Protein AF-A0A9P9Q3E2-F1 (afdb_monomer)

Mean predicted aligned error: 10.13 Å

Structure (mmCIF, N/CA/C/O backbone):
data_AF-A0A9P9Q3E2-F1
#
_entry.id   AF-A0A9P9Q3E2-F1
#
loop_
_atom_site.group_PDB
_atom_site.id
_atom_site.type_symbol
_atom_site.label_atom_id
_atom_site.label_alt_id
_atom_site.label_comp_id
_atom_site.label_asym_id
_atom_site.label_entity_id
_atom_site.label_seq_id
_atom_site.pdbx_PDB_ins_code
_atom_site.Cartn_x
_atom_site.Cartn_y
_atom_site.Cartn_z
_atom_site.occupancy
_atom_site.B_iso_or_equiv
_atom_site.auth_seq_id
_atom_site.auth_comp_id
_atom_site.auth_asym_id
_atom_site.auth_atom_id
_atom_site.pdbx_PDB_model_num
ATOM 1 N N . MET A 1 1 ? -17.939 -5.089 -21.215 1.00 36.66 1 MET A N 1
ATOM 2 C CA . MET A 1 1 ? -17.418 -4.026 -20.333 1.00 36.66 1 MET A CA 1
ATOM 3 C C . MET A 1 1 ? -15.906 -4.154 -20.341 1.00 36.66 1 MET A C 1
ATOM 5 O O . MET A 1 1 ? -15.427 -5.204 -19.938 1.00 36.66 1 MET A O 1
ATOM 9 N N . SER A 1 2 ? -15.174 -3.190 -20.903 1.00 39.66 2 SER A N 1
ATOM 10 C CA . SER A 1 2 ? -13.707 -3.236 -20.953 1.00 39.66 2 SER A CA 1
ATOM 11 C C . SER A 1 2 ? -13.128 -2.291 -19.904 1.00 39.66 2 SER A C 1
ATOM 13 O O . SER A 1 2 ? -13.243 -1.074 -20.031 1.00 39.66 2 SER A O 1
ATOM 15 N N . HIS A 1 3 ? -12.502 -2.868 -18.887 1.00 36.19 3 HIS A N 1
ATOM 16 C CA . HIS A 1 3 ? -11.480 -2.222 -18.071 1.00 36.19 3 HIS A CA 1
ATOM 17 C C . HIS A 1 3 ? -10.152 -2.942 -18.354 1.00 36.19 3 HIS A C 1
ATOM 19 O O . HIS A 1 3 ? -10.192 -4.142 -18.639 1.00 36.19 3 HIS A O 1
ATOM 25 N N . PRO A 1 4 ? -9.011 -2.232 -18.323 1.00 52.31 4 PRO A N 1
ATOM 26 C CA . PRO A 1 4 ? -8.808 -0.937 -17.682 1.00 52.31 4 PRO A CA 1
ATOM 27 C C . PRO A 1 4 ? -8.841 0.236 -18.672 1.00 52.31 4 PRO A C 1
ATOM 29 O O . PRO A 1 4 ? -8.360 0.148 -19.798 1.00 52.31 4 PRO A O 1
ATOM 32 N N . LEU A 1 5 ? -9.424 1.353 -18.230 1.00 42.12 5 LEU A N 1
ATOM 33 C CA . LEU A 1 5 ? -9.220 2.654 -18.862 1.00 42.12 5 LEU A CA 1
ATOM 34 C C . LEU A 1 5 ? -7.841 3.143 -18.398 1.00 42.12 5 LEU A C 1
ATOM 36 O O . LEU A 1 5 ? -7.683 3.359 -17.195 1.00 42.12 5 LEU A O 1
ATOM 40 N N . PRO A 1 6 ? -6.847 3.312 -19.285 1.00 44.72 6 PRO A N 1
ATOM 41 C CA . PRO A 1 6 ? -5.603 3.955 -18.899 1.00 44.72 6 PRO A CA 1
ATOM 42 C C . PRO A 1 6 ? -5.933 5.409 -18.542 1.00 44.72 6 PRO A C 1
ATOM 44 O O . PRO A 1 6 ? -6.392 6.173 -19.396 1.00 44.72 6 PRO A O 1
ATOM 47 N N . LEU A 1 7 ? -5.766 5.775 -17.269 1.00 48.34 7 LEU A N 1
ATOM 48 C CA . LEU A 1 7 ? -5.976 7.138 -16.780 1.00 48.34 7 LEU A CA 1
ATOM 49 C C . LEU A 1 7 ? -4.934 8.054 -17.432 1.00 48.34 7 LEU A C 1
ATOM 51 O O . LEU A 1 7 ? -3.787 8.167 -17.004 1.00 48.34 7 LEU A O 1
ATOM 55 N N . LYS A 1 8 ? -5.334 8.671 -18.542 1.00 59.06 8 LYS A N 1
ATOM 56 C CA . LYS A 1 8 ? -4.494 9.519 -19.385 1.00 59.06 8 LYS A CA 1
ATOM 57 C C . LYS A 1 8 ? -4.382 10.922 -18.773 1.00 59.06 8 LYS A C 1
ATOM 59 O O . LYS A 1 8 ? -4.982 11.853 -19.295 1.00 59.06 8 LYS A O 1
ATOM 64 N N . SER A 1 9 ? -3.632 11.070 -17.680 1.00 59.72 9 SER A N 1
ATOM 65 C CA . SER A 1 9 ? -3.087 12.377 -17.246 1.00 59.72 9 SER A CA 1
ATOM 66 C C . SER A 1 9 ? -2.070 12.319 -16.106 1.00 59.72 9 SER A C 1
ATOM 68 O O . SER A 1 9 ? -1.498 13.359 -15.798 1.00 59.72 9 SER A O 1
ATOM 70 N N . HIS A 1 10 ? -1.835 11.169 -15.471 1.00 58.62 10 HIS A N 1
ATOM 71 C CA . HIS A 1 10 ? -0.949 11.127 -14.310 1.00 58.62 10 HIS A CA 1
ATOM 72 C C . HIS A 1 10 ? 0.515 11.047 -14.738 1.00 58.62 10 HIS A C 1
ATOM 74 O O . HIS A 1 10 ? 0.901 10.179 -15.526 1.00 58.62 10 HIS A O 1
ATOM 80 N N . ASN A 1 11 ? 1.347 11.934 -14.197 1.00 69.12 11 ASN A N 1
ATOM 81 C CA . ASN A 1 11 ? 2.789 11.718 -14.242 1.00 69.12 11 ASN A CA 1
ATOM 82 C C . ASN A 1 11 ? 3.148 10.455 -13.421 1.00 69.12 11 ASN A C 1
ATOM 84 O O . ASN A 1 11 ? 2.339 9.989 -12.614 1.00 69.12 11 ASN A O 1
ATOM 88 N N . PRO A 1 12 ? 4.346 9.867 -13.592 1.00 66.69 12 PRO A N 1
ATOM 89 C CA . PRO A 1 12 ? 4.695 8.620 -12.911 1.00 66.69 12 PRO A CA 1
ATOM 90 C C . PRO A 1 12 ? 4.498 8.653 -11.390 1.00 66.69 12 PRO A C 1
ATOM 92 O O . PRO A 1 12 ? 4.048 7.666 -10.818 1.00 66.69 12 PRO A O 1
ATOM 95 N N . ARG A 1 13 ? 4.747 9.796 -10.739 1.00 64.38 13 ARG A N 1
ATOM 96 C CA . ARG A 1 13 ? 4.537 9.972 -9.297 1.00 64.38 13 ARG A CA 1
ATOM 97 C C . ARG A 1 13 ? 3.054 9.942 -8.923 1.00 64.38 13 ARG A C 1
ATOM 99 O O . ARG A 1 13 ? 2.685 9.287 -7.956 1.00 64.38 13 ARG A O 1
ATOM 106 N N . GLU A 1 14 ? 2.209 10.614 -9.698 1.00 72.00 14 GLU A N 1
ATOM 107 C CA . GLU A 1 14 ? 0.754 10.605 -9.505 1.00 72.00 14 GLU A CA 1
ATOM 108 C C . GLU A 1 14 ? 0.162 9.212 -9.728 1.00 72.00 14 GLU A C 1
ATOM 110 O O . GLU A 1 14 ? -0.750 8.818 -9.009 1.00 72.00 14 GLU A O 1
ATOM 115 N N . ALA A 1 15 ? 0.700 8.436 -10.671 1.00 72.00 15 ALA A N 1
ATOM 116 C CA . ALA A 1 15 ? 0.286 7.051 -10.885 1.00 72.00 15 ALA A CA 1
ATOM 117 C C . ALA A 1 15 ? 0.655 6.154 -9.690 1.00 72.00 15 ALA A C 1
ATOM 119 O O . ALA A 1 15 ? -0.147 5.328 -9.266 1.00 72.00 15 ALA A O 1
ATOM 120 N N . VAL A 1 16 ? 1.840 6.355 -9.106 1.00 70.25 16 VAL A N 1
ATOM 121 C CA . VAL A 1 16 ? 2.287 5.640 -7.901 1.00 70.25 16 VAL A CA 1
ATOM 122 C C . VAL A 1 16 ? 1.385 5.972 -6.707 1.00 70.25 16 VAL A C 1
ATOM 124 O O . VAL A 1 16 ? 0.896 5.053 -6.049 1.00 70.25 16 VAL A O 1
ATOM 127 N N . SER A 1 17 ? 1.096 7.250 -6.453 1.00 73.62 17 SER A N 1
ATOM 128 C CA . SER A 1 17 ? 0.172 7.649 -5.382 1.00 73.62 17 SER A CA 1
ATOM 129 C C . SER A 1 17 ? -1.251 7.128 -5.610 1.00 73.62 17 SER A C 1
ATOM 131 O O . SER A 1 17 ? -1.854 6.582 -4.693 1.00 73.62 17 SER A O 1
ATOM 133 N N . ASP A 1 18 ? -1.780 7.233 -6.829 1.00 79.50 18 ASP A N 1
ATOM 134 C CA . ASP A 1 18 ? -3.117 6.743 -7.191 1.00 79.50 18 ASP A CA 1
ATOM 135 C C . ASP A 1 18 ? -3.258 5.225 -6.993 1.00 79.50 18 ASP A C 1
ATOM 137 O O . ASP A 1 18 ? -4.267 4.734 -6.488 1.00 79.50 18 ASP A O 1
ATOM 141 N N . THR A 1 19 ? -2.225 4.458 -7.334 1.00 77.69 19 THR A N 1
ATOM 142 C CA . THR A 1 19 ? -2.180 3.020 -7.060 1.00 77.69 19 THR A CA 1
ATOM 143 C C . THR A 1 19 ? -2.155 2.717 -5.558 1.00 77.69 19 THR A C 1
ATOM 145 O O . THR A 1 19 ? -2.902 1.845 -5.110 1.00 77.69 19 THR A O 1
ATOM 148 N N . LEU A 1 20 ? -1.372 3.457 -4.763 1.00 74.50 20 LEU A N 1
ATOM 149 C CA . LEU A 1 20 ? -1.335 3.287 -3.308 1.00 74.50 20 LEU A CA 1
ATOM 150 C C . LEU A 1 20 ? -2.700 3.589 -2.666 1.00 74.50 20 LEU A C 1
ATOM 152 O O . LEU A 1 20 ? -3.212 2.766 -1.907 1.00 74.50 20 LEU A O 1
ATOM 156 N N . TYR A 1 21 ? -3.324 4.716 -3.019 1.00 78.31 21 TYR A N 1
ATOM 157 C CA . TYR A 1 21 ? -4.639 5.095 -2.497 1.00 78.31 21 TYR A CA 1
ATOM 158 C C . TYR A 1 21 ? -5.727 4.094 -2.887 1.00 78.31 21 TYR A C 1
ATOM 160 O O . TYR A 1 21 ? -6.498 3.671 -2.029 1.00 78.31 21 TYR A O 1
ATOM 168 N N . ARG A 1 22 ? -5.775 3.649 -4.151 1.00 81.50 22 ARG A N 1
ATOM 169 C CA . ARG A 1 22 ? -6.755 2.639 -4.585 1.00 81.50 22 ARG A CA 1
ATOM 170 C C . ARG A 1 22 ? -6.582 1.312 -3.855 1.00 81.50 22 ARG A C 1
ATOM 172 O O . ARG A 1 22 ? -7.584 0.705 -3.489 1.00 81.50 22 ARG A O 1
ATOM 179 N N . ALA A 1 23 ? -5.345 0.870 -3.619 1.00 78.25 23 ALA A N 1
ATOM 180 C CA . ALA A 1 23 ? -5.087 -0.354 -2.866 1.00 78.25 23 ALA A CA 1
ATOM 181 C C . ALA A 1 23 ? -5.548 -0.227 -1.404 1.00 78.25 23 ALA A C 1
ATOM 183 O O . ALA A 1 23 ? -6.220 -1.127 -0.903 1.00 78.25 23 ALA A O 1
ATOM 184 N N . LEU A 1 24 ? -5.242 0.896 -0.742 1.00 76.31 24 LEU A N 1
ATOM 185 C CA . LEU A 1 24 ? -5.639 1.154 0.647 1.00 76.31 24 LEU A CA 1
ATOM 186 C C . LEU A 1 24 ? -7.161 1.248 0.810 1.00 76.31 24 LEU A C 1
ATOM 188 O O . LEU A 1 24 ? -7.722 0.548 1.651 1.00 76.31 24 LEU A O 1
ATOM 192 N N . ILE A 1 25 ? -7.836 2.029 -0.038 1.00 82.38 25 ILE A N 1
ATOM 193 C CA . ILE A 1 25 ? -9.304 2.145 -0.028 1.00 82.38 25 ILE A CA 1
ATOM 194 C C . ILE A 1 25 ? -9.938 0.775 -0.283 1.00 82.38 25 ILE A C 1
ATOM 196 O O . ILE A 1 25 ? -10.875 0.378 0.403 1.00 82.38 25 ILE A O 1
ATOM 200 N N . ALA A 1 26 ? -9.399 0.001 -1.228 1.00 81.94 26 ALA A N 1
ATOM 201 C CA . ALA A 1 26 ? -9.921 -1.328 -1.510 1.00 81.94 26 ALA A CA 1
ATOM 202 C C . ALA A 1 26 ? -9.756 -2.310 -0.339 1.00 81.94 26 ALA A C 1
ATOM 204 O O . ALA A 1 26 ? -10.617 -3.175 -0.162 1.00 81.94 26 ALA A O 1
ATOM 205 N N . PHE A 1 27 ? -8.684 -2.192 0.455 1.00 78.81 27 PHE A N 1
ATOM 206 C CA . PHE A 1 27 ? -8.528 -2.966 1.688 1.00 78.81 27 PHE A CA 1
ATOM 207 C C . PHE A 1 27 ? -9.593 -2.601 2.721 1.00 78.81 27 PHE A C 1
ATOM 209 O O . PHE A 1 27 ? -10.207 -3.499 3.296 1.00 78.81 27 PHE A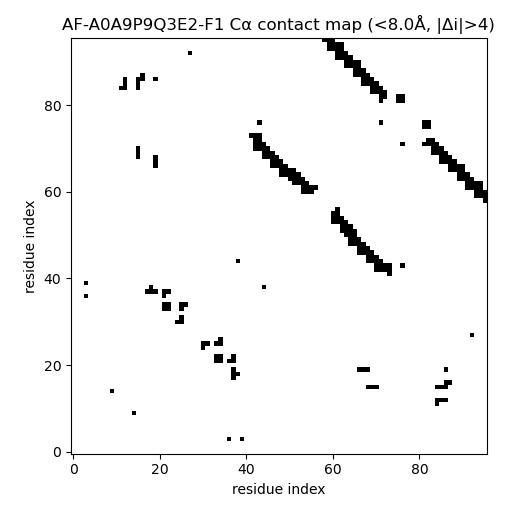 O 1
ATOM 216 N N . GLU A 1 28 ? -9.829 -1.306 2.929 1.00 79.69 28 GLU A N 1
ATOM 217 C CA . GLU A 1 28 ? -10.825 -0.811 3.881 1.00 79.69 28 GLU A CA 1
ATOM 218 C C . GLU A 1 28 ? -12.248 -1.227 3.478 1.00 79.69 28 GLU A C 1
ATOM 220 O O . GLU A 1 28 ? -12.986 -1.814 4.271 1.00 79.69 28 GLU A O 1
ATOM 225 N N . GLU A 1 29 ? -12.611 -1.024 2.211 1.00 85.44 29 GLU A N 1
ATOM 226 C CA . GLU A 1 29 ? -13.945 -1.329 1.684 1.00 85.44 29 GLU A CA 1
ATOM 227 C C . GLU A 1 29 ? -14.152 -2.813 1.338 1.00 85.44 29 GLU A C 1
ATOM 229 O O . GLU A 1 29 ? -15.244 -3.213 0.927 1.00 85.44 29 GLU A O 1
ATOM 234 N N . LYS A 1 30 ? -13.118 -3.654 1.479 1.00 85.31 30 LYS A N 1
ATOM 235 C CA . LYS A 1 30 ? -13.118 -5.065 1.040 1.00 85.31 30 LYS A CA 1
ATOM 236 C C . LYS A 1 30 ? -13.490 -5.207 -0.451 1.00 85.31 30 LYS A C 1
ATOM 238 O O . LYS A 1 30 ? -14.107 -6.192 -0.868 1.00 85.31 30 LYS A O 1
ATOM 243 N N . ALA A 1 31 ? -13.110 -4.225 -1.270 1.00 84.50 31 ALA A N 1
ATOM 244 C CA . ALA A 1 31 ? -13.524 -4.081 -2.663 1.00 84.50 31 ALA A CA 1
ATOM 245 C C . ALA A 1 31 ? -12.519 -4.725 -3.635 1.00 84.50 31 ALA A C 1
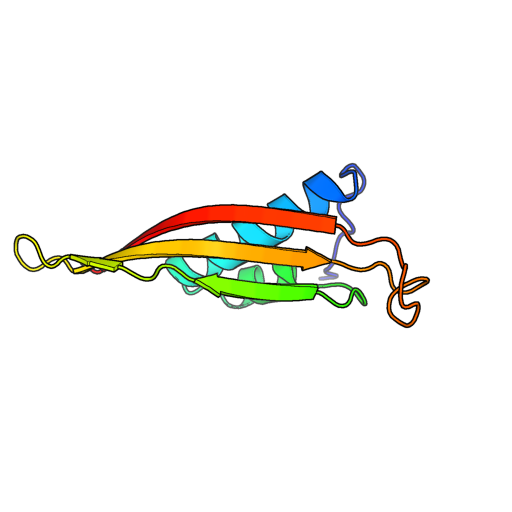ATOM 247 O O . ALA A 1 31 ? -11.634 -4.070 -4.186 1.00 84.50 31 ALA A O 1
ATOM 248 N N . VAL A 1 32 ? -12.684 -6.025 -3.903 1.00 82.38 32 VAL A N 1
ATOM 249 C CA . VAL A 1 32 ? -11.757 -6.829 -4.733 1.00 82.38 32 VAL A CA 1
ATOM 250 C C . VAL A 1 32 ? -11.520 -6.241 -6.130 1.00 82.38 32 VAL A C 1
ATOM 252 O O . VAL A 1 32 ? -10.396 -6.261 -6.624 1.00 82.38 32 VAL A O 1
ATOM 255 N N . SER A 1 33 ? -12.551 -5.696 -6.780 1.00 84.25 33 SER A N 1
ATOM 256 C CA . SER A 1 33 ? -12.416 -5.100 -8.116 1.00 84.25 33 SER A CA 1
ATOM 257 C C . SER A 1 33 ? -11.601 -3.808 -8.108 1.00 84.25 33 SER A C 1
ATOM 259 O O . SER A 1 33 ? -10.834 -3.566 -9.038 1.00 84.25 33 SER A O 1
ATOM 261 N N . LEU A 1 34 ? -11.749 -2.990 -7.061 1.00 80.94 34 LEU A N 1
ATOM 262 C CA . LEU A 1 34 ? -10.957 -1.776 -6.885 1.00 80.94 34 LEU A CA 1
ATOM 263 C C . LEU A 1 34 ? -9.505 -2.143 -6.580 1.00 80.94 34 LEU A C 1
ATOM 265 O O . LEU A 1 34 ? -8.603 -1.564 -7.186 1.00 80.94 34 LEU A O 1
ATOM 269 N N . PHE A 1 35 ? -9.299 -3.168 -5.746 1.00 81.19 35 PHE A N 1
ATOM 270 C CA . PHE A 1 35 ? -7.978 -3.719 -5.471 1.00 81.19 35 PHE A CA 1
ATOM 271 C C . PHE A 1 35 ? -7.320 -4.147 -6.779 1.00 81.19 35 PHE A C 1
ATOM 273 O O . PHE A 1 35 ? -6.295 -3.593 -7.138 1.00 81.19 35 PHE A O 1
ATOM 280 N N . ALA A 1 36 ? -7.963 -5.017 -7.566 1.00 80.38 36 ALA A N 1
ATOM 281 C CA . ALA A 1 36 ? -7.451 -5.460 -8.863 1.00 80.38 36 ALA A CA 1
ATOM 282 C C . ALA A 1 36 ? -7.148 -4.294 -9.825 1.00 80.38 36 ALA A C 1
ATOM 284 O O . ALA A 1 36 ? -6.167 -4.348 -10.562 1.00 80.38 36 ALA A O 1
ATOM 285 N N . SER A 1 37 ? -7.944 -3.219 -9.794 1.00 80.12 37 SER A N 1
ATOM 286 C CA . SER A 1 37 ? -7.710 -2.035 -10.630 1.00 80.12 37 SER A CA 1
ATOM 287 C C . SER A 1 37 ? -6.452 -1.244 -10.250 1.00 80.12 37 SER A C 1
ATOM 289 O O . SER A 1 37 ? -5.868 -0.601 -11.119 1.00 80.12 37 SER A O 1
ATOM 291 N N . ALA A 1 38 ? -6.015 -1.305 -8.987 1.00 74.94 38 ALA A N 1
ATOM 292 C CA . ALA A 1 38 ? -4.791 -0.648 -8.529 1.00 74.94 38 ALA A CA 1
ATOM 293 C C . ALA A 1 38 ? -3.528 -1.269 -9.156 1.00 74.94 38 ALA A C 1
ATOM 295 O O . ALA A 1 38 ? -2.527 -0.575 -9.325 1.00 74.94 38 ALA A O 1
ATOM 296 N N . PHE A 1 39 ? -3.608 -2.547 -9.547 1.00 70.75 39 PHE A N 1
ATOM 297 C CA . PHE A 1 39 ? -2.523 -3.332 -10.153 1.00 70.75 39 PHE A CA 1
ATOM 298 C C . PHE A 1 39 ? -2.780 -3.645 -11.633 1.00 70.75 39 PHE A C 1
ATOM 300 O O . PHE A 1 39 ? -2.140 -4.525 -12.201 1.00 70.75 39 PHE A O 1
ATOM 307 N N . ALA A 1 40 ? -3.750 -2.980 -12.265 1.00 64.94 40 ALA A N 1
ATOM 308 C CA . ALA A 1 40 ? -4.084 -3.223 -13.661 1.00 64.94 40 ALA A CA 1
ATOM 309 C C . ALA A 1 40 ? -3.051 -2.546 -14.586 1.00 64.94 40 ALA A C 1
ATOM 311 O O . ALA A 1 40 ? -3.281 -1.444 -15.081 1.00 64.94 40 ALA A O 1
ATOM 312 N N . GLY A 1 41 ? -1.912 -3.209 -14.798 1.00 62.97 41 GLY A N 1
ATOM 313 C CA . GLY A 1 41 ? -0.830 -2.805 -15.700 1.00 62.97 41 GLY A CA 1
ATOM 314 C C . GLY A 1 41 ? 0.347 -3.786 -15.639 1.00 62.97 41 GLY A C 1
ATOM 315 O O . GLY A 1 41 ? 0.506 -4.480 -14.641 1.00 62.97 41 GLY A O 1
ATOM 316 N N . ASP A 1 42 ? 1.173 -3.837 -16.688 1.00 58.03 42 ASP A N 1
ATOM 317 C CA . ASP A 1 42 ? 2.379 -4.690 -16.764 1.00 58.03 42 ASP A CA 1
ATOM 318 C C . ASP A 1 42 ? 3.566 -4.135 -15.944 1.00 58.03 42 ASP A C 1
ATOM 320 O O . ASP A 1 42 ? 4.715 -4.526 -16.148 1.00 58.03 42 ASP A O 1
ATOM 324 N N . ASP A 1 43 ? 3.315 -3.194 -15.031 1.00 63.94 43 ASP A N 1
ATOM 325 C CA . ASP A 1 43 ? 4.369 -2.543 -14.262 1.00 63.94 43 ASP A CA 1
ATOM 326 C C . ASP A 1 43 ? 4.714 -3.353 -13.017 1.00 63.94 43 ASP A C 1
ATOM 328 O O . ASP A 1 43 ? 3.847 -3.664 -12.191 1.00 63.94 43 ASP A O 1
ATOM 332 N N . ASP A 1 44 ? 6.003 -3.618 -12.828 1.00 67.88 44 ASP A N 1
ATOM 333 C CA . ASP A 1 44 ? 6.489 -4.251 -11.611 1.00 67.88 44 ASP A CA 1
ATOM 334 C C . ASP A 1 44 ? 6.359 -3.264 -10.442 1.00 67.88 44 ASP A C 1
ATOM 336 O O . ASP A 1 44 ? 7.073 -2.256 -10.340 1.00 67.88 44 ASP A O 1
ATOM 340 N N . THR A 1 45 ? 5.367 -3.522 -9.587 1.00 68.75 45 THR A N 1
ATOM 341 C CA . THR A 1 45 ? 5.050 -2.677 -8.437 1.00 68.75 45 THR A CA 1
ATOM 342 C C . THR A 1 45 ? 5.267 -3.460 -7.152 1.00 68.75 45 THR A C 1
ATOM 344 O O . THR A 1 45 ? 4.542 -4.407 -6.847 1.00 68.75 45 THR A O 1
ATOM 347 N N . THR A 1 46 ? 6.252 -3.041 -6.362 1.00 72.62 46 THR A N 1
ATOM 348 C CA . THR A 1 46 ? 6.532 -3.614 -5.040 1.00 72.62 46 THR A CA 1
ATOM 349 C C . THR A 1 46 ? 5.890 -2.755 -3.959 1.00 72.62 46 THR A C 1
ATOM 351 O O . THR A 1 46 ? 6.031 -1.534 -3.973 1.00 72.62 46 THR A O 1
ATOM 354 N N . TYR A 1 47 ? 5.238 -3.384 -2.982 1.00 74.56 47 TYR A N 1
ATOM 355 C CA . TYR A 1 47 ? 4.632 -2.698 -1.840 1.00 74.56 47 TYR A CA 1
ATOM 356 C C . TYR A 1 47 ? 5.358 -3.080 -0.561 1.00 74.56 47 TYR A C 1
ATOM 358 O O . TYR A 1 47 ? 5.671 -4.248 -0.331 1.00 74.56 47 TYR A O 1
ATOM 366 N N . MET A 1 48 ? 5.591 -2.092 0.291 1.00 76.69 48 MET A N 1
ATOM 367 C CA . MET A 1 48 ? 6.167 -2.268 1.612 1.00 76.69 48 MET A CA 1
ATOM 368 C C . MET A 1 48 ? 5.232 -1.649 2.638 1.00 76.69 48 MET A C 1
ATOM 370 O O . MET A 1 48 ? 4.867 -0.483 2.545 1.00 76.69 48 MET A O 1
ATOM 374 N N . VAL A 1 49 ? 4.873 -2.429 3.649 1.00 80.06 49 VAL A N 1
ATOM 375 C CA . VAL A 1 49 ? 4.181 -1.938 4.838 1.00 80.06 49 VAL A CA 1
ATOM 376 C C . VAL A 1 49 ? 5.135 -2.092 6.013 1.00 80.06 49 VAL A C 1
ATOM 378 O O . VAL A 1 49 ? 5.671 -3.174 6.241 1.00 80.06 49 VAL A O 1
ATOM 381 N N . SER A 1 50 ? 5.377 -1.010 6.745 1.00 79.44 50 SER A N 1
ATOM 382 C CA . SER A 1 50 ? 6.300 -0.980 7.883 1.00 79.44 50 SER A CA 1
ATOM 383 C C . SER A 1 50 ? 5.779 -0.092 9.012 1.00 79.44 50 SER A C 1
ATOM 385 O O . SER A 1 50 ? 4.741 0.550 8.874 1.00 79.44 50 SER A O 1
ATOM 387 N N . SER A 1 51 ? 6.480 -0.077 10.149 1.00 84.69 51 SER A N 1
ATOM 388 C CA . SER A 1 51 ? 6.117 0.740 11.321 1.00 84.69 51 SER A CA 1
ATOM 389 C C . SER A 1 51 ? 4.691 0.491 11.822 1.00 84.69 51 SER A C 1
ATOM 391 O O . SER A 1 51 ? 3.981 1.416 12.210 1.00 84.69 51 SER A O 1
ATOM 393 N N . ILE A 1 52 ? 4.278 -0.777 11.794 1.00 81.12 52 ILE A N 1
ATOM 394 C CA . ILE A 1 52 ? 2.957 -1.207 12.239 1.00 81.12 52 ILE A CA 1
ATOM 395 C C . ILE A 1 52 ? 2.818 -0.964 13.742 1.00 81.12 52 I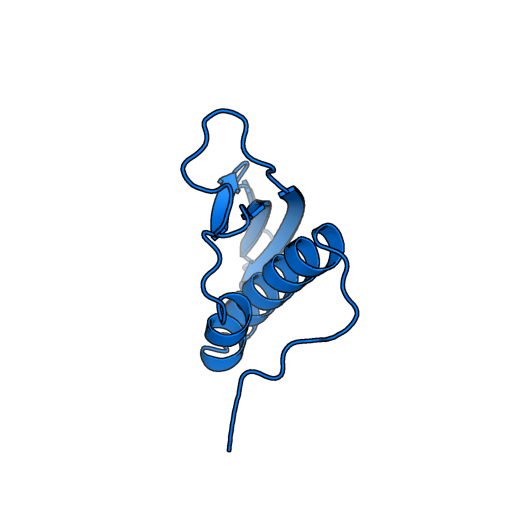LE A C 1
ATOM 397 O O . ILE A 1 52 ? 3.572 -1.510 14.549 1.00 81.12 52 ILE A O 1
ATOM 401 N N . ARG A 1 53 ? 1.806 -0.185 14.107 1.00 82.62 53 ARG A N 1
ATOM 402 C CA . ARG A 1 53 ? 1.380 0.067 15.477 1.00 82.62 53 ARG A CA 1
ATOM 403 C C . ARG A 1 53 ? -0.083 -0.319 15.626 1.00 82.62 53 ARG A C 1
ATOM 405 O O . ARG A 1 53 ? -0.905 0.019 14.780 1.00 82.62 53 ARG A O 1
ATOM 412 N N . SER A 1 54 ? -0.390 -1.003 16.722 1.00 81.25 54 SER A N 1
ATOM 413 C CA . SER A 1 54 ? -1.763 -1.263 17.143 1.00 81.25 54 SER A CA 1
ATOM 414 C C . SER A 1 54 ? -2.029 -0.561 18.468 1.00 81.25 54 SER A C 1
ATOM 416 O O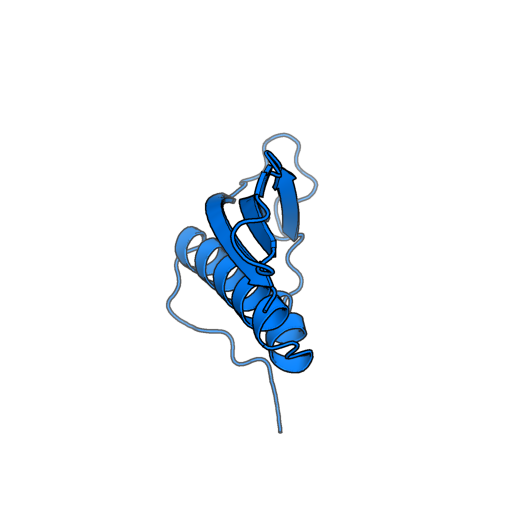 . SER A 1 54 ? -1.207 -0.628 19.381 1.00 81.25 54 SER A O 1
ATOM 418 N N . ASP A 1 55 ? -3.167 0.115 18.557 1.00 83.62 55 ASP A N 1
ATOM 419 C CA . ASP A 1 55 ? -3.705 0.680 19.790 1.00 83.62 55 ASP A CA 1
ATOM 420 C C . ASP A 1 55 ? -5.139 0.146 19.969 1.00 83.62 55 ASP A C 1
ATOM 422 O O . ASP A 1 55 ? -5.871 -0.015 18.995 1.00 83.62 55 ASP A O 1
ATOM 426 N N . LEU A 1 56 ? -5.543 -0.156 21.208 1.00 83.38 56 LEU A N 1
ATOM 427 C CA . LEU A 1 56 ? -6.846 -0.770 21.528 1.00 83.38 56 LEU A CA 1
ATOM 428 C C . LEU A 1 56 ? -7.683 0.093 22.497 1.00 83.38 56 LEU A C 1
ATOM 430 O O . LEU A 1 56 ? -7.931 -0.325 23.631 1.00 83.38 56 LEU A O 1
ATOM 434 N N . PRO A 1 57 ? -8.078 1.326 22.133 1.00 82.12 57 PRO A N 1
ATOM 435 C CA . PRO A 1 57 ? -8.956 2.125 22.979 1.00 82.12 57 PRO A CA 1
ATOM 436 C C . PRO A 1 57 ? -10.425 1.690 22.844 1.00 82.12 57 PRO A C 1
ATOM 438 O O . PRO A 1 57 ? -10.959 1.653 21.741 1.00 82.12 57 PRO A O 1
ATOM 441 N N . ASN A 1 58 ? -11.109 1.464 23.973 1.00 81.50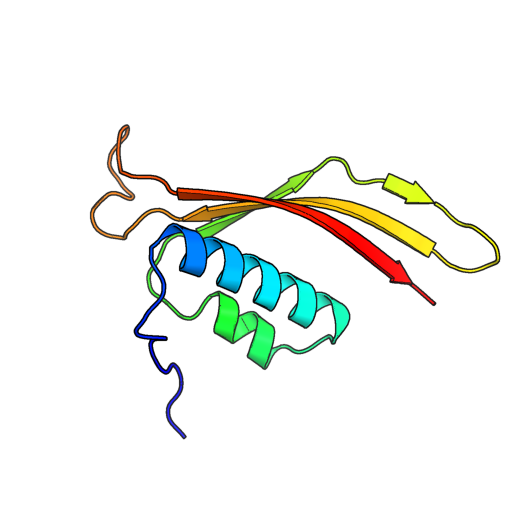 58 ASN A N 1
ATOM 442 C CA . ASN A 1 58 ? -12.577 1.341 24.055 1.00 81.50 58 ASN A CA 1
ATOM 443 C C . ASN A 1 58 ? -13.192 0.395 22.998 1.00 8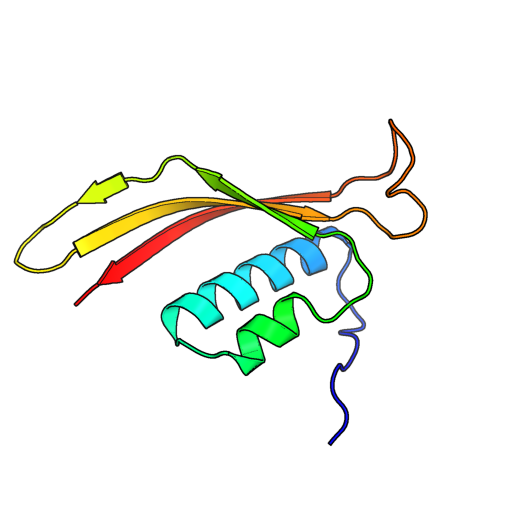1.50 58 ASN A C 1
ATOM 445 O O . ASN A 1 58 ? -13.986 0.832 22.166 1.00 81.50 58 ASN A O 1
ATOM 449 N N . ASP A 1 59 ? -12.782 -0.877 23.005 1.00 82.31 59 ASP A N 1
ATOM 450 C CA . ASP A 1 59 ? -13.237 -1.938 22.084 1.00 82.31 59 ASP A CA 1
ATOM 451 C C . ASP A 1 59 ? -12.992 -1.678 20.583 1.00 82.31 59 ASP A C 1
ATOM 453 O O . ASP A 1 59 ? -13.422 -2.462 19.743 1.00 82.31 59 ASP A O 1
ATOM 457 N N . THR A 1 60 ? -12.251 -0.625 20.229 1.00 75.81 60 THR A N 1
ATOM 458 C CA . THR A 1 60 ? -11.829 -0.335 18.853 1.00 75.81 60 THR A CA 1
ATOM 459 C C . THR A 1 60 ? -10.358 -0.698 18.688 1.00 75.81 60 THR A C 1
ATOM 461 O O . THR A 1 60 ? -9.522 -0.275 19.487 1.00 75.81 60 THR A O 1
ATOM 464 N N . ALA A 1 61 ? -10.011 -1.445 17.640 1.00 77.56 61 ALA A N 1
ATOM 465 C CA . ALA A 1 61 ? -8.616 -1.669 17.270 1.00 77.56 61 ALA A CA 1
ATOM 466 C C . ALA A 1 61 ? -8.187 -0.639 16.221 1.00 77.56 61 ALA A C 1
ATOM 468 O O . ALA A 1 61 ? -8.681 -0.634 15.100 1.00 77.56 61 ALA A O 1
ATOM 469 N N . ILE A 1 62 ? -7.254 0.237 16.580 1.00 76.31 62 ILE A N 1
ATOM 470 C CA . ILE A 1 62 ? -6.649 1.211 15.673 1.00 76.31 62 ILE A CA 1
ATOM 471 C C . ILE A 1 62 ? -5.332 0.633 15.184 1.00 76.31 62 ILE A C 1
ATOM 473 O O . ILE A 1 62 ? -4.458 0.280 15.976 1.00 76.31 62 ILE A O 1
ATOM 477 N N . PHE A 1 63 ? -5.175 0.558 13.873 1.00 79.69 63 PHE A N 1
ATOM 478 C CA . PHE A 1 63 ? -3.953 0.131 13.221 1.00 79.69 63 PHE A CA 1
ATOM 479 C C . PHE A 1 63 ? -3.346 1.321 12.495 1.00 79.69 63 PHE A C 1
ATOM 481 O O . PHE A 1 63 ? -4.012 1.917 11.663 1.00 79.69 63 PHE A O 1
ATOM 488 N N . THR A 1 64 ? -2.098 1.670 12.787 1.00 81.44 64 THR A N 1
ATOM 489 C CA . THR A 1 64 ? -1.344 2.694 12.049 1.00 81.44 64 THR A CA 1
ATOM 490 C C . THR A 1 64 ? -0.127 2.043 11.420 1.00 81.44 64 THR A C 1
ATOM 492 O O . THR A 1 64 ? 0.540 1.243 12.071 1.00 81.44 64 THR A O 1
ATOM 495 N N . ALA A 1 65 ? 0.199 2.380 10.179 1.00 81.69 65 ALA A N 1
ATOM 496 C CA . ALA A 1 65 ? 1.417 1.902 9.542 1.00 81.69 65 ALA A CA 1
ATOM 497 C C . ALA A 1 65 ? 1.888 2.847 8.440 1.00 81.69 65 ALA A C 1
ATOM 499 O O . ALA A 1 65 ? 1.147 3.680 7.935 1.00 81.69 65 ALA A O 1
ATOM 500 N N . THR A 1 66 ? 3.145 2.705 8.052 1.00 82.88 66 THR A N 1
ATOM 501 C CA . THR A 1 66 ? 3.709 3.361 6.878 1.00 82.88 66 THR A CA 1
ATOM 502 C C . THR A 1 66 ? 3.576 2.413 5.695 1.00 82.88 66 THR A C 1
ATOM 504 O O . THR A 1 66 ? 4.162 1.330 5.708 1.00 82.88 66 THR A O 1
ATOM 507 N N . ALA A 1 67 ? 2.817 2.805 4.678 1.00 80.38 67 ALA A N 1
ATOM 508 C CA . ALA A 1 67 ? 2.766 2.110 3.401 1.00 80.38 67 ALA A CA 1
ATOM 509 C C . ALA A 1 67 ? 3.665 2.830 2.398 1.00 80.38 67 ALA A C 1
ATOM 511 O O . ALA A 1 67 ? 3.680 4.054 2.329 1.00 80.38 67 ALA A O 1
ATOM 512 N N . MET A 1 68 ? 4.416 2.065 1.622 1.00 78.56 68 MET A N 1
ATOM 513 C CA . MET A 1 68 ? 5.240 2.541 0.526 1.00 78.56 68 MET A CA 1
ATOM 514 C C . MET A 1 68 ? 4.987 1.674 -0.694 1.00 78.56 68 MET A C 1
ATOM 516 O O . MET A 1 68 ? 4.775 0.466 -0.576 1.00 78.56 68 MET A O 1
ATOM 520 N N . ASN A 1 69 ? 5.067 2.275 -1.869 1.00 76.56 69 ASN A N 1
ATOM 521 C CA . ASN A 1 69 ? 5.123 1.546 -3.115 1.00 76.56 69 ASN A CA 1
ATOM 522 C C . ASN A 1 69 ? 6.283 2.031 -3.977 1.00 76.56 69 ASN A C 1
ATOM 524 O O . ASN A 1 69 ? 6.603 3.219 -4.046 1.00 76.56 69 ASN A O 1
ATOM 528 N N . LYS A 1 70 ? 6.902 1.056 -4.630 1.00 77.06 70 LYS A N 1
ATOM 529 C CA . LYS A 1 70 ? 7.930 1.217 -5.641 1.00 77.06 70 LYS A CA 1
ATOM 530 C C . LYS A 1 70 ? 7.327 0.809 -6.970 1.00 77.06 70 LYS A C 1
ATOM 532 O O . LYS A 1 70 ? 6.785 -0.289 -7.061 1.00 77.06 70 LYS A O 1
ATOM 537 N N . ARG A 1 71 ? 7.458 1.649 -7.989 1.00 75.75 71 ARG A N 1
ATOM 538 C CA . ARG A 1 71 ? 7.113 1.314 -9.372 1.00 75.75 71 ARG A CA 1
ATOM 539 C C . ARG A 1 71 ? 8.335 1.510 -10.251 1.00 75.75 71 ARG A C 1
ATOM 541 O O . ARG A 1 71 ? 8.928 2.590 -10.240 1.00 75.75 71 ARG A O 1
ATOM 548 N N . ALA A 1 72 ? 8.674 0.479 -11.010 1.00 74.38 72 ALA A N 1
ATOM 549 C CA . ALA A 1 72 ? 9.674 0.542 -12.064 1.00 74.38 72 ALA A CA 1
ATOM 550 C C . ALA A 1 72 ? 8.963 0.372 -13.418 1.00 74.38 72 ALA A C 1
ATOM 552 O O . ALA A 1 72 ? 8.166 -0.559 -13.563 1.00 74.38 72 ALA A O 1
ATOM 553 N N . PRO A 1 73 ? 9.197 1.261 -14.398 1.00 70.12 73 PRO A N 1
ATOM 554 C CA . PRO A 1 73 ? 8.718 1.055 -15.756 1.00 70.12 73 PRO A CA 1
ATOM 555 C C . PRO A 1 73 ? 9.249 -0.265 -16.348 1.00 70.12 73 PRO A C 1
ATOM 557 O O . PRO A 1 73 ? 10.386 -0.647 -16.041 1.00 70.12 73 PRO A O 1
ATOM 560 N N . PRO A 1 74 ? 8.481 -0.948 -17.218 1.00 69.31 74 PRO A N 1
ATOM 561 C CA . PRO A 1 74 ? 8.884 -2.225 -17.807 1.00 69.31 74 PRO A CA 1
ATOM 562 C C . PRO A 1 74 ? 10.236 -2.158 -18.526 1.00 69.31 74 PRO A C 1
ATOM 564 O O . PRO A 1 74 ? 11.010 -3.112 -18.486 1.00 69.31 74 PRO A O 1
ATOM 567 N N . GLU A 1 75 ? 10.544 -1.020 -19.151 1.00 72.62 75 GLU A N 1
ATOM 568 C CA . GLU A 1 75 ? 11.801 -0.780 -19.858 1.00 72.62 75 GLU A CA 1
ATOM 569 C C . GLU A 1 75 ? 13.049 -0.771 -18.963 1.00 72.62 75 GLU A C 1
ATOM 571 O O . GLU A 1 75 ? 14.129 -1.088 -19.453 1.00 72.62 75 GLU A O 1
ATOM 576 N N . THR A 1 76 ? 12.923 -0.441 -17.674 1.00 68.12 76 THR A N 1
ATOM 577 C CA . THR A 1 76 ? 14.071 -0.260 -16.767 1.00 68.12 76 THR A CA 1
ATOM 578 C C . THR A 1 76 ? 14.084 -1.239 -15.595 1.00 68.12 76 THR A C 1
ATOM 580 O O . THR A 1 76 ? 14.994 -1.192 -14.775 1.00 68.12 76 THR A O 1
ATOM 583 N N . VAL A 1 77 ? 13.106 -2.146 -15.498 1.00 67.00 77 VAL A N 1
ATOM 584 C CA . VAL A 1 77 ? 12.936 -3.044 -14.338 1.00 67.00 77 VAL A CA 1
ATOM 585 C C . VAL A 1 77 ? 14.137 -3.969 -14.085 1.00 67.00 77 VAL A C 1
ATOM 587 O O . VAL A 1 77 ? 14.411 -4.342 -12.948 1.00 67.00 77 VAL A O 1
ATOM 590 N N . ALA A 1 78 ? 14.856 -4.347 -15.146 1.00 69.56 78 ALA A N 1
ATOM 591 C CA . ALA A 1 78 ? 16.000 -5.256 -15.080 1.00 69.56 78 ALA A CA 1
ATOM 592 C C . ALA A 1 78 ? 17.347 -4.528 -14.918 1.00 69.56 78 ALA A C 1
ATOM 594 O O . ALA A 1 78 ? 18.384 -5.181 -14.772 1.00 69.56 78 ALA A O 1
ATOM 595 N N . GLU A 1 79 ? 17.353 -3.195 -14.976 1.00 77.25 79 GLU A N 1
ATOM 596 C CA . GLU A 1 79 ? 18.568 -2.390 -14.914 1.00 77.25 79 GLU A CA 1
ATOM 597 C C . GLU A 1 79 ? 18.908 -2.047 -13.453 1.00 77.25 79 GLU A C 1
ATOM 599 O O . GLU A 1 79 ? 18.042 -1.553 -12.733 1.00 77.25 79 GLU A O 1
ATOM 604 N N . PRO A 1 80 ? 20.160 -2.252 -12.995 1.00 74.56 80 PRO A N 1
ATOM 605 C CA . PRO A 1 80 ? 20.562 -1.932 -11.621 1.00 74.56 80 PRO A CA 1
ATOM 606 C C . PRO A 1 80 ? 20.329 -0.468 -11.218 1.00 74.56 80 PRO A C 1
ATOM 608 O O . PRO A 1 80 ? 20.028 -0.203 -10.059 1.00 74.56 80 PRO A O 1
ATOM 611 N N . ASP A 1 81 ? 20.442 0.451 -12.182 1.00 78.00 81 ASP A N 1
ATOM 612 C CA . ASP A 1 81 ? 20.229 1.896 -12.017 1.00 78.00 81 ASP A CA 1
ATOM 613 C C . ASP A 1 81 ? 18.990 2.378 -12.796 1.00 78.00 81 ASP A C 1
ATOM 615 O O . ASP A 1 81 ? 18.898 3.541 -13.202 1.00 78.00 81 ASP A O 1
ATOM 619 N N . GLY A 1 82 ? 18.050 1.463 -13.052 1.00 74.12 82 GLY A N 1
ATOM 620 C CA . GLY A 1 82 ? 16.804 1.759 -13.739 1.00 74.12 82 GLY A CA 1
ATOM 621 C C . GLY A 1 82 ? 15.997 2.843 -13.025 1.00 74.12 82 GLY A C 1
ATOM 622 O O . GLY A 1 82 ? 16.093 3.035 -11.812 1.00 74.12 82 GLY A O 1
ATOM 623 N N . LEU A 1 83 ? 15.180 3.578 -13.778 1.00 75.25 83 LEU A N 1
ATOM 624 C CA . LEU A 1 83 ? 14.348 4.624 -13.198 1.00 75.25 83 LEU A CA 1
ATOM 625 C C . LEU A 1 83 ? 13.315 4.007 -12.248 1.00 75.25 83 LEU A C 1
ATOM 627 O O . LEU A 1 83 ? 12.447 3.245 -12.666 1.00 75.25 83 LEU A O 1
ATOM 631 N N . GLU A 1 84 ? 13.380 4.379 -10.974 1.00 74.00 84 GLU A N 1
ATOM 632 C CA . GLU A 1 84 ? 12.432 3.923 -9.961 1.00 74.00 84 GLU A CA 1
ATOM 633 C C . GLU A 1 84 ? 11.660 5.095 -9.361 1.00 74.00 84 GLU A C 1
ATOM 635 O O . GLU A 1 84 ? 12.215 6.145 -9.025 1.00 74.00 84 GLU A O 1
ATOM 640 N N . PHE A 1 85 ? 10.360 4.890 -9.169 1.00 76.19 85 PHE A N 1
ATOM 641 C CA . PHE A 1 85 ? 9.486 5.843 -8.505 1.00 76.19 85 PHE A CA 1
ATOM 642 C C . PHE A 1 85 ? 9.010 5.282 -7.174 1.00 76.19 85 PHE A C 1
ATOM 644 O O . PHE A 1 85 ? 8.473 4.178 -7.110 1.00 76.19 85 PHE A O 1
ATOM 651 N N . TRP A 1 86 ? 9.161 6.086 -6.125 1.00 76.88 86 TRP A N 1
ATOM 652 C CA . TRP A 1 86 ? 8.764 5.743 -4.767 1.00 76.88 86 TRP A CA 1
ATOM 653 C C . TRP A 1 86 ? 7.696 6.717 -4.274 1.00 76.88 86 TRP A C 1
ATOM 655 O O . TRP A 1 86 ? 7.862 7.936 -4.386 1.00 76.88 86 TRP A O 1
ATOM 665 N N . ALA A 1 87 ? 6.622 6.195 -3.688 1.00 77.25 87 ALA A N 1
ATOM 666 C CA . ALA A 1 87 ? 5.737 6.977 -2.834 1.00 77.25 87 ALA A CA 1
ATOM 667 C C . ALA A 1 87 ? 5.523 6.254 -1.511 1.00 77.25 87 ALA A C 1
ATOM 669 O O . ALA A 1 87 ? 5.654 5.035 -1.415 1.00 77.25 87 ALA A O 1
ATOM 670 N N . GLY A 1 88 ? 5.225 7.030 -0.477 1.00 79.19 88 GLY A N 1
ATOM 671 C CA . GLY A 1 88 ? 4.915 6.494 0.831 1.00 79.19 88 GLY A CA 1
ATOM 672 C C . GLY A 1 88 ? 4.030 7.434 1.620 1.00 79.19 88 GLY A C 1
ATOM 673 O O . GLY A 1 88 ? 4.083 8.650 1.438 1.00 79.19 88 GLY A O 1
ATOM 674 N N . GLU A 1 89 ? 3.225 6.849 2.492 1.00 76.88 89 GLU A N 1
ATOM 675 C CA . GLU A 1 89 ? 2.276 7.549 3.339 1.00 76.88 89 GLU A CA 1
ATOM 676 C C . GLU A 1 89 ? 2.062 6.777 4.644 1.00 76.88 89 GLU A C 1
ATOM 678 O O .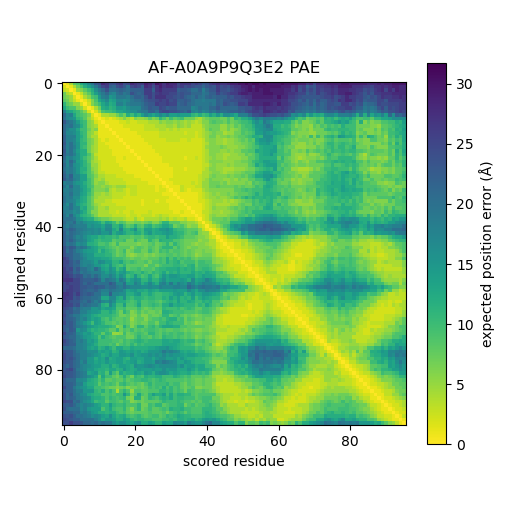 GLU A 1 89 ? 2.195 5.552 4.703 1.00 76.88 89 GLU A O 1
ATOM 683 N N . THR A 1 90 ? 1.731 7.501 5.709 1.00 81.25 90 THR A N 1
ATOM 684 C CA . THR A 1 90 ? 1.234 6.892 6.943 1.00 81.25 90 THR A CA 1
ATOM 685 C C . THR A 1 90 ? -0.265 6.674 6.801 1.00 81.25 90 THR A C 1
ATOM 687 O O . THR A 1 90 ? -1.010 7.640 6.671 1.00 81.25 90 THR A O 1
ATOM 690 N N . TYR A 1 91 ? -0.705 5.424 6.863 1.00 75.75 91 TYR A N 1
ATOM 691 C CA . TYR A 1 91 ? -2.112 5.054 6.855 1.00 7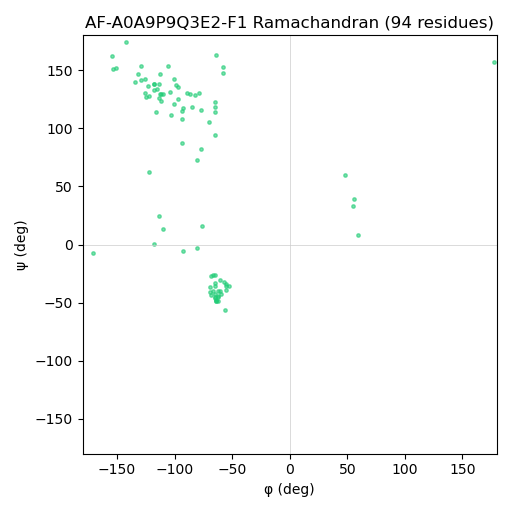5.75 91 TYR A CA 1
ATOM 692 C C . TYR A 1 91 ? -2.573 4.625 8.244 1.00 75.75 91 TYR A C 1
ATOM 694 O O . TYR A 1 91 ? -1.788 4.128 9.057 1.00 75.75 91 TYR A O 1
ATOM 702 N N . TRP A 1 92 ? -3.867 4.792 8.501 1.00 77.00 92 TRP A N 1
ATOM 703 C CA . TRP A 1 92 ? -4.528 4.266 9.684 1.00 77.00 92 TRP A CA 1
ATOM 704 C C . TRP A 1 92 ? -5.848 3.597 9.303 1.00 77.00 92 TRP A C 1
ATOM 706 O O . TRP A 1 92 ? -6.574 4.094 8.449 1.00 77.00 92 TRP A O 1
ATOM 716 N N . ILE A 1 93 ? -6.148 2.465 9.935 1.00 77.12 93 ILE A N 1
ATOM 717 C CA . ILE A 1 93 ? -7.397 1.716 9.779 1.00 77.12 93 ILE A CA 1
ATOM 718 C C . ILE A 1 93 ? -7.989 1.516 11.170 1.00 77.12 93 ILE A C 1
ATOM 720 O O . ILE A 1 93 ? -7.298 1.060 12.082 1.00 77.12 93 ILE A O 1
ATOM 724 N N . ASN A 1 94 ? -9.274 1.828 11.319 1.00 75.69 94 ASN A N 1
ATOM 725 C CA . ASN A 1 94 ? -10.027 1.541 12.532 1.00 75.69 94 ASN A CA 1
ATOM 726 C C . ASN A 1 94 ? -10.860 0.279 12.311 1.00 75.69 94 ASN A C 1
ATOM 728 O O . ASN A 1 94 ? -11.716 0.233 11.431 1.00 75.69 94 ASN A O 1
ATOM 732 N N . PHE A 1 95 ? -10.623 -0.732 13.132 1.00 67.00 95 PHE A N 1
ATOM 733 C CA . PHE A 1 95 ? -11.458 -1.916 13.227 1.00 67.00 95 PHE A CA 1
ATOM 734 C C . PHE A 1 95 ? -12.476 -1.685 14.349 1.00 67.00 95 PHE A C 1
ATOM 736 O O . PHE A 1 95 ? -12.110 -1.653 15.529 1.00 67.00 95 PHE A O 1
ATOM 743 N N . VAL A 1 96 ? -13.731 -1.481 13.944 1.00 63.19 96 VAL A N 1
ATOM 744 C CA . VAL A 1 96 ? -14.937 -1.443 14.791 1.00 63.19 96 VAL A CA 1
ATOM 745 C C . VAL A 1 96 ? -15.705 -2.753 14.709 1.00 63.19 96 VAL A C 1
ATOM 747 O O . VAL A 1 96 ? -15.677 -3.388 13.627 1.00 63.19 96 VAL A O 1
#

pLDDT: mean 73.21, std 10.72, range [36.19, 85.44]

Foldseek 3Di:
DDDDDPPPDDDPQRLQVCLVVQCVVCVQVVPVVSNVNSVPDPKDKDKDKAPWDWDQPPNKIKIKIKIKMKTFDPVFPPPPPGDIHMDIDIDMDIDD

Radius of gyration: 15.45 Å; C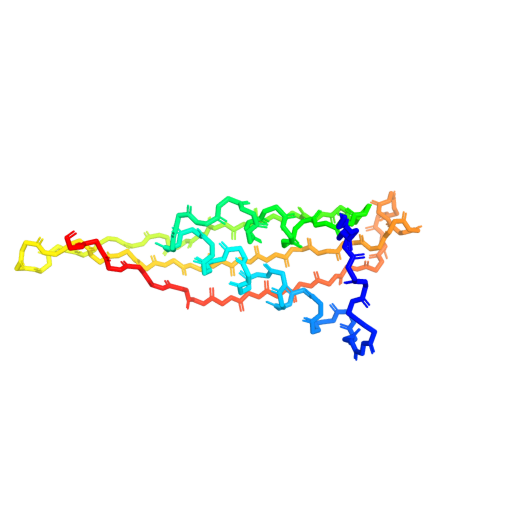α contacts (8 Å, |Δi|>4): 144; chains: 1; bounding box: 38×19×45 Å

Secondary structure (DSSP, 8-state):
-------TT--HHHHHHHHHHHHHHHHHTT-HHHHHHHT-SS-EEEEEEEEEEEE--TT-EEEEEEEEEEEE-TTTTTSTT---EEEEEEEEEEE-

Solvent-accessible surface area (backbone atoms only — not comparable to full-atom values): 5696 Å² total; per-residue (Å²): 138,86,77,83,75,80,77,88,80,59,52,75,67,51,46,48,46,51,28,51,51,34,37,52,52,16,62,76,70,68,33,63,70,48,32,52,57,40,63,71,61,89,54,58,65,51,77,48,78,42,79,76,43,77,48,73,63,89,90,28,42,38,38,38,28,36,40,33,40,38,43,24,51,71,93,27,63,88,44,97,84,34,67,70,46,77,43,70,49,79,46,73,49,77,48,120

Nearest PDB structures (foldseek):
  4gb5-assembly1_A  TM=6.142E-01  e=7.906E-02  Kribbella flavida DSM 17836
  6p77-assembly2_B  TM=4.259E-01  e=1.478E-01  Catenulispora acidiphila DSM 44928
  3lk4-assembly12_8  TM=4.269E-01  e=6.627E-01  Gallus gallus
  7ds2-assembly1_B  TM=3.100E-01  e=9.645E-01  Gallus gallus
  6uxc-assembly2_B  TM=3.421E-01  e=3.164E+00  Chlamydia trachomatis L2/434/Bu

Sequence (96 aa):
MSHPLPLKSHNPREAVSDTLYRALIAFEEKAVSLFASAFAGDDDTTYMVSSIRSDLPNDTAIFTATAMNKRAPPETVAEPDGLEFWAGETYWINFV